Protein AF-A0A6G1E5W7-F1 (afdb_monomer_lite)

InterPro domains:
  IPR013103 Reverse transcriptase, RNA-dependent DNA polymerase [PF07727] (1-74)

Structure (mmCIF, N/CA/C/O backbone):
data_AF-A0A6G1E5W7-F1
#
_entry.id   AF-A0A6G1E5W7-F1
#
loop_
_atom_site.group_PDB
_atom_site.id
_atom_site.type_symbol
_atom_site.label_atom_id
_atom_site.label_alt_id
_atom_site.label_comp_id
_atom_site.label_asym_id
_atom_site.label_entity_id
_atom_site.label_seq_id
_atom_site.pdbx_PDB_ins_code
_atom_site.Cartn_x
_atom_site.Cartn_y
_atom_site.Cartn_z
_atom_site.occupancy
_atom_site.B_iso_or_equiv
_atom_site.auth_seq_id
_atom_site.auth_comp_id
_atom_site.auth_asym_id
_atom_site.auth_atom_id
_atom_site.pdbx_PDB_model_num
ATOM 1 N N . MET A 1 1 ? 8.920 13.020 -11.491 1.00 66.81 1 MET A N 1
ATOM 2 C CA . MET A 1 1 ? 7.480 13.157 -11.801 1.00 66.81 1 MET A CA 1
ATOM 3 C C . MET A 1 1 ? 6.717 12.993 -10.499 1.00 66.81 1 MET A C 1
ATOM 5 O O . MET A 1 1 ? 7.051 12.074 -9.764 1.00 66.81 1 MET A O 1
ATOM 9 N N . ASP A 1 2 ? 5.769 13.877 -10.192 1.00 74.38 2 ASP A N 1
ATOM 10 C CA . ASP A 1 2 ? 4.900 13.725 -9.018 1.00 74.38 2 ASP A CA 1
ATOM 11 C C . ASP A 1 2 ? 3.531 13.202 -9.470 1.00 74.38 2 ASP A C 1
ATOM 13 O O . ASP A 1 2 ? 2.873 13.817 -10.312 1.00 74.38 2 ASP A O 1
ATOM 17 N N . VAL A 1 3 ? 3.138 12.034 -8.964 1.00 72.69 3 VAL A N 1
ATOM 18 C CA . VAL A 1 3 ? 1.895 11.350 -9.336 1.00 72.69 3 VAL A CA 1
ATOM 19 C C . VAL A 1 3 ? 0.970 11.357 -8.130 1.00 72.69 3 VAL A C 1
ATOM 21 O O . VAL A 1 3 ? 1.244 10.733 -7.102 1.00 72.69 3 VAL A O 1
ATOM 24 N N . LYS A 1 4 ? -0.167 12.044 -8.263 1.00 78.56 4 LYS A N 1
ATOM 25 C CA . LYS A 1 4 ? -1.183 12.086 -7.209 1.00 78.56 4 LYS A CA 1
ATOM 26 C C . LYS A 1 4 ? -1.665 10.675 -6.895 1.00 78.56 4 LYS A C 1
ATOM 28 O O . LYS A 1 4 ? -2.026 9.922 -7.797 1.00 78.56 4 LYS A O 1
ATOM 33 N N . SER A 1 5 ? -1.700 10.343 -5.608 1.00 76.94 5 SER A N 1
ATOM 34 C CA . SER A 1 5 ? -2.191 9.050 -5.124 1.00 76.94 5 SER A CA 1
ATOM 35 C C . SER A 1 5 ? -1.451 7.834 -5.697 1.00 76.94 5 SER A C 1
ATOM 37 O O . SER A 1 5 ? -2.041 6.761 -5.780 1.00 76.94 5 SER A O 1
ATOM 39 N N . ALA A 1 6 ? -0.167 7.979 -6.051 1.00 76.56 6 ALA A N 1
ATOM 40 C CA . ALA A 1 6 ? 0.679 6.907 -6.587 1.00 76.56 6 ALA A CA 1
ATOM 41 C C . ALA A 1 6 ? 0.521 5.575 -5.829 1.00 76.56 6 ALA A C 1
ATOM 43 O O . ALA A 1 6 ? 0.242 4.537 -6.424 1.00 76.56 6 ALA A O 1
ATOM 44 N N . PHE A 1 7 ? 0.579 5.614 -4.495 1.00 75.56 7 PHE A N 1
ATOM 45 C CA . PHE A 1 7 ? 0.474 4.409 -3.669 1.00 75.56 7 PHE A CA 1
ATOM 46 C C . PHE A 1 7 ? -0.886 3.703 -3.779 1.00 75.56 7 PHE A C 1
ATOM 48 O O . PHE A 1 7 ? -0.931 2.479 -3.758 1.00 75.56 7 PHE A O 1
ATOM 55 N N . LEU A 1 8 ? -1.983 4.428 -4.024 1.00 79.00 8 LEU A N 1
ATOM 56 C CA . LEU A 1 8 ? -3.313 3.821 -4.181 1.00 79.00 8 LEU A CA 1
ATOM 57 C C . LEU A 1 8 ? -3.472 3.022 -5.486 1.00 79.00 8 LEU A C 1
ATOM 59 O O . LEU A 1 8 ? -4.485 2.339 -5.660 1.00 79.00 8 LEU A O 1
ATOM 63 N N . ASN A 1 9 ? -2.509 3.135 -6.401 1.00 78.56 9 ASN A N 1
ATOM 64 C CA . ASN A 1 9 ? -2.456 2.364 -7.639 1.00 78.56 9 ASN A CA 1
ATOM 65 C C . ASN A 1 9 ? -1.492 1.172 -7.543 1.00 78.56 9 ASN A C 1
ATOM 67 O O . ASN A 1 9 ? -1.493 0.330 -8.434 1.00 78.56 9 ASN A O 1
ATOM 71 N N . GLY A 1 10 ? -0.676 1.095 -6.485 1.00 77.31 10 GLY A N 1
ATOM 72 C CA . GLY A 1 10 ? 0.193 -0.047 -6.228 1.00 77.31 10 GLY A CA 1
ATOM 73 C C . GLY A 1 10 ? -0.605 -1.224 -5.675 1.00 77.31 10 GLY A C 1
ATOM 74 O O . GLY A 1 10 ? -1.323 -1.086 -4.680 1.00 77.31 10 GLY A O 1
ATOM 75 N N . GLU A 1 11 ? -0.458 -2.385 -6.307 1.00 81.88 11 GLU A N 1
ATOM 76 C CA . GLU A 1 11 ? -1.027 -3.638 -5.814 1.00 81.88 11 GLU A CA 1
ATOM 77 C C . GLU A 1 11 ? -0.136 -4.216 -4.708 1.00 81.88 11 GLU A C 1
ATOM 79 O O . GLU A 1 11 ? 1.086 -4.322 -4.851 1.00 81.88 11 GLU A O 1
ATOM 84 N N . LEU A 1 12 ? -0.746 -4.572 -3.575 1.00 82.69 12 LEU A N 1
ATOM 85 C CA . LEU A 1 12 ? -0.039 -5.233 -2.484 1.00 82.69 12 LEU A CA 1
ATOM 86 C C . LEU A 1 12 ? 0.127 -6.714 -2.821 1.00 82.69 12 LEU A C 1
ATOM 88 O O . LEU A 1 12 ? -0.850 -7.448 -2.910 1.00 82.69 12 LEU A O 1
ATOM 92 N N . GLN A 1 13 ? 1.374 -7.153 -2.986 1.00 80.56 13 GLN A N 1
ATOM 93 C CA . GLN A 1 13 ? 1.671 -8.574 -3.196 1.00 80.56 13 GLN A CA 1
ATOM 94 C C . GLN A 1 13 ? 1.515 -9.417 -1.925 1.00 80.56 13 GLN A C 1
ATOM 96 O O . GLN A 1 13 ? 1.402 -10.636 -2.000 1.00 80.56 13 GLN A O 1
ATOM 101 N N . GLU A 1 14 ? 1.536 -8.779 -0.758 1.00 83.62 14 GLU A N 1
ATOM 102 C CA . GLU A 1 14 ? 1.355 -9.426 0.537 1.00 83.62 14 GLU A CA 1
ATOM 103 C C . GLU A 1 14 ? 0.024 -9.008 1.164 1.00 83.62 14 GLU A C 1
ATOM 105 O O . GLU A 1 14 ? -0.441 -7.881 0.973 1.00 83.62 14 GLU A O 1
ATOM 110 N N . GLU A 1 15 ? -0.579 -9.900 1.948 1.00 88.06 15 GLU A N 1
ATOM 111 C CA . GLU A 1 15 ? -1.761 -9.546 2.726 1.00 88.06 15 GLU A CA 1
ATOM 112 C C . GLU A 1 15 ? -1.363 -8.691 3.928 1.00 88.06 15 GLU A C 1
ATOM 114 O O . GLU A 1 15 ? -0.704 -9.151 4.862 1.00 88.06 15 GLU A O 1
ATOM 119 N N . VAL A 1 16 ? -1.802 -7.434 3.918 1.00 89.00 16 VAL A N 1
ATOM 120 C CA . VAL A 1 16 ? -1.568 -6.501 5.018 1.00 89.00 16 VAL A CA 1
ATOM 121 C C . VAL A 1 16 ? -2.863 -6.289 5.781 1.00 89.00 16 VAL A C 1
ATOM 123 O O . VAL A 1 16 ? -3.886 -5.915 5.205 1.00 89.00 16 VAL A O 1
ATOM 126 N N . TYR A 1 17 ? -2.793 -6.470 7.097 1.00 91.00 17 TYR A N 1
ATOM 127 C CA . TYR A 1 17 ? -3.893 -6.202 8.012 1.00 91.00 17 TYR A CA 1
ATOM 128 C C . TYR A 1 17 ? -3.555 -5.014 8.912 1.00 91.00 17 TYR A C 1
ATOM 130 O O . TYR A 1 17 ? -2.442 -4.906 9.427 1.00 91.00 17 TYR A O 1
ATOM 138 N N . VAL A 1 18 ? -4.524 -4.128 9.128 1.00 90.69 18 VAL A N 1
ATOM 139 C CA . VAL A 1 18 ? -4.394 -2.971 10.018 1.00 90.69 18 VAL A CA 1
ATOM 140 C C . VAL A 1 18 ? -5.479 -2.985 11.080 1.00 90.69 18 VAL A C 1
ATOM 142 O O . VAL A 1 18 ? -6.587 -3.483 10.872 1.00 90.69 18 VAL A O 1
ATOM 145 N N . ARG A 1 19 ? -5.167 -2.422 12.247 1.00 91.75 19 ARG A N 1
ATOM 146 C CA . ARG A 1 19 ? -6.179 -2.195 13.280 1.00 91.75 19 ARG A CA 1
ATOM 147 C C . ARG A 1 19 ? -7.212 -1.192 12.784 1.00 91.75 19 ARG A C 1
ATOM 149 O O . ARG A 1 19 ? -6.889 -0.290 12.011 1.00 91.75 19 ARG A O 1
ATOM 156 N N . GLN A 1 20 ? -8.441 -1.343 13.263 1.00 92.06 20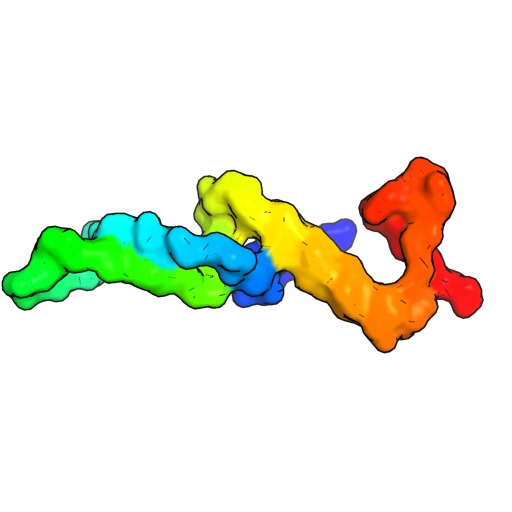 GLN A N 1
ATOM 157 C CA . GLN A 1 20 ? -9.501 -0.384 12.983 1.00 92.06 20 GLN A CA 1
ATOM 158 C C . GLN A 1 20 ? -9.088 1.008 13.493 1.00 92.06 20 GLN A C 1
ATOM 160 O O . GLN A 1 20 ? -8.697 1.137 14.658 1.00 92.06 20 GLN A O 1
ATOM 165 N N . PRO A 1 21 ? -9.127 2.049 12.643 1.00 90.00 21 PRO A N 1
ATOM 166 C CA . PRO A 1 21 ? -8.767 3.388 13.071 1.00 90.00 21 PRO A CA 1
ATOM 167 C C . PRO A 1 21 ? -9.835 3.969 14.013 1.00 90.00 21 PRO A C 1
ATOM 169 O O . PRO A 1 21 ? -11.011 3.590 13.935 1.00 90.00 21 PRO A O 1
ATOM 172 N N . PRO A 1 22 ? -9.460 4.921 14.887 1.00 89.00 22 PRO A N 1
ATOM 173 C CA . PRO A 1 22 ? -10.420 5.628 15.728 1.00 89.00 22 PRO A CA 1
ATOM 174 C C . PRO A 1 22 ? -11.559 6.226 14.888 1.00 89.00 22 PRO A C 1
ATOM 176 O O . PRO A 1 22 ? -11.310 6.868 13.870 1.00 89.00 22 PRO A O 1
ATOM 179 N N . GLY A 1 23 ? -12.808 5.996 15.300 1.00 90.50 23 GLY A N 1
ATOM 180 C CA . GLY A 1 23 ? -14.005 6.446 14.573 1.00 90.50 23 GLY A CA 1
ATOM 181 C C . GLY A 1 23 ? -14.543 5.474 13.512 1.00 90.50 23 GLY A C 1
ATOM 182 O O . GLY A 1 23 ? -15.645 5.690 13.021 1.00 90.50 23 GLY A O 1
ATOM 183 N N . PHE A 1 24 ? -13.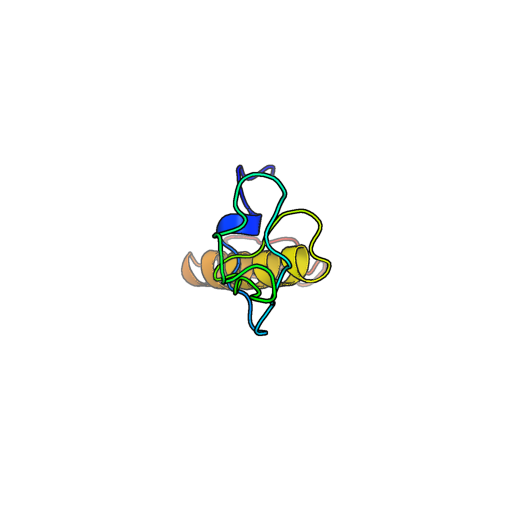821 4.392 13.203 1.00 86.94 24 PHE A N 1
ATOM 184 C CA . PHE A 1 24 ? -14.272 3.318 12.301 1.00 86.94 24 PHE A CA 1
ATOM 185 C C . PHE A 1 24 ? -14.455 1.969 13.006 1.00 86.94 24 PHE A C 1
ATOM 187 O O . PHE A 1 24 ? -14.753 0.970 12.354 1.00 86.94 24 PHE A O 1
ATOM 194 N N . VAL A 1 25 ? -14.264 1.928 14.326 1.00 92.69 25 VAL A N 1
ATOM 195 C CA . VAL A 1 25 ? -14.446 0.712 15.121 1.00 92.69 25 VAL A CA 1
ATOM 196 C C . VAL A 1 25 ? -15.923 0.326 15.127 1.00 92.69 25 VAL A C 1
ATOM 198 O O . VAL A 1 25 ? -16.777 1.118 15.527 1.00 92.69 25 VAL A O 1
ATOM 201 N N . VAL A 1 26 ? -16.224 -0.895 14.690 1.00 90.75 26 VAL A N 1
ATOM 202 C CA . VAL A 1 26 ? -17.589 -1.433 14.695 1.00 90.75 26 VAL A CA 1
ATOM 203 C C . VAL A 1 26 ? -17.876 -2.091 16.045 1.00 90.75 26 VAL A C 1
ATOM 205 O O . VAL A 1 26 ? -17.134 -2.973 16.474 1.00 90.75 26 VAL A O 1
ATOM 208 N N . ALA A 1 27 ? -18.969 -1.682 16.698 1.00 92.25 27 ALA A N 1
ATOM 209 C CA . ALA A 1 27 ? -19.380 -2.229 17.991 1.00 92.25 27 ALA A CA 1
ATOM 210 C C . ALA A 1 27 ? -19.596 -3.754 17.923 1.00 92.25 27 ALA A C 1
ATOM 212 O O . ALA A 1 27 ? -20.251 -4.258 17.005 1.00 92.25 27 ALA A O 1
ATOM 213 N N . GLY A 1 28 ? -19.044 -4.485 18.892 1.00 93.69 28 GLY A N 1
ATOM 214 C CA . GLY A 1 28 ? -19.037 -5.951 18.937 1.00 93.69 28 GLY A CA 1
ATOM 215 C C . GLY A 1 28 ? -18.044 -6.616 17.976 1.00 93.69 28 GLY A C 1
ATOM 216 O O . GLY A 1 28 ? -18.064 -7.837 17.813 1.00 93.69 28 GLY A O 1
ATOM 217 N N . GLN A 1 29 ? -17.210 -5.836 17.287 1.00 92.62 29 GLN A N 1
ATOM 218 C CA . GLN A 1 29 ? -16.162 -6.307 16.380 1.00 92.62 29 GLN A CA 1
ATOM 219 C C . GLN A 1 29 ? -14.839 -5.578 16.633 1.00 92.62 29 GLN A C 1
ATOM 221 O O . GLN A 1 29 ? -14.015 -5.464 15.729 1.00 92.62 29 GLN A O 1
ATOM 226 N N . GLU A 1 30 ? -14.624 -5.082 17.847 1.00 91.94 30 GLU A N 1
ATOM 227 C CA . GLU A 1 30 ? -13.487 -4.245 18.233 1.00 91.94 30 GLU A CA 1
ATOM 228 C C . GLU A 1 30 ? -12.140 -4.937 17.976 1.00 91.94 30 GLU A C 1
ATOM 230 O O . GLU A 1 30 ? -11.183 -4.295 17.545 1.00 91.94 30 GLU A O 1
ATOM 235 N N . ASP A 1 31 ? -12.091 -6.260 18.149 1.00 91.44 31 ASP A N 1
ATOM 236 C CA . ASP A 1 31 ? -10.885 -7.073 17.960 1.00 91.44 31 ASP A CA 1
ATOM 237 C C . ASP A 1 31 ? -10.595 -7.424 16.492 1.00 91.44 31 ASP A C 1
ATOM 239 O O . ASP A 1 31 ? -9.578 -8.051 16.182 1.00 91.44 31 ASP A O 1
ATOM 243 N N . LYS A 1 32 ? -11.473 -7.039 15.558 1.00 92.56 32 LYS A N 1
ATOM 244 C CA . LYS A 1 32 ? -11.242 -7.296 14.136 1.00 92.56 32 LYS A CA 1
ATOM 245 C C . LYS A 1 32 ? -10.204 -6.347 13.551 1.00 92.56 32 LYS A C 1
ATOM 247 O O . LYS A 1 32 ? -10.030 -5.201 13.971 1.00 92.56 32 LYS A O 1
ATOM 252 N N . VAL A 1 33 ? -9.557 -6.839 12.505 1.00 92.75 33 VAL A N 1
ATOM 253 C CA . VAL A 1 33 ? -8.609 -6.098 11.675 1.00 92.75 33 VAL A CA 1
ATOM 254 C C . VAL A 1 33 ? -9.185 -5.891 10.279 1.00 92.75 33 VAL A C 1
ATOM 256 O O . VAL A 1 33 ? -10.021 -6.668 9.816 1.00 92.75 33 VAL A O 1
ATOM 259 N N . LEU A 1 34 ? -8.740 -4.832 9.610 1.00 90.69 34 LEU A N 1
ATOM 260 C CA . LEU A 1 34 ? -9.097 -4.521 8.231 1.00 90.69 34 LEU A CA 1
ATOM 261 C C . LEU A 1 34 ? -7.991 -5.023 7.309 1.00 90.69 34 LEU A C 1
ATOM 263 O O . LEU A 1 34 ? -6.815 -4.781 7.579 1.00 90.69 34 LEU A O 1
ATOM 267 N N . ARG A 1 35 ? -8.359 -5.690 6.215 1.00 90.94 35 ARG A N 1
ATOM 268 C CA . ARG A 1 35 ? -7.414 -6.042 5.152 1.00 90.94 35 ARG A CA 1
ATOM 269 C C . ARG A 1 35 ? -7.247 -4.853 4.211 1.00 90.94 35 ARG A C 1
ATOM 271 O O . ARG A 1 35 ? -8.238 -4.260 3.790 1.00 90.94 35 ARG A O 1
ATOM 278 N N . LEU A 1 36 ? -6.007 -4.505 3.887 1.00 88.44 36 LEU A N 1
ATOM 279 C CA . LEU A 1 36 ? -5.717 -3.484 2.888 1.00 88.44 36 LEU A CA 1
ATOM 280 C C . LEU A 1 36 ? -5.723 -4.100 1.492 1.00 88.44 36 LEU A C 1
ATOM 282 O O . LEU A 1 36 ? -4.891 -4.947 1.187 1.00 88.44 36 LEU A O 1
ATOM 286 N N . ASP A 1 37 ? -6.619 -3.622 0.633 1.00 83.56 37 ASP A N 1
ATOM 287 C CA . ASP A 1 37 ? -6.636 -4.011 -0.783 1.00 83.56 37 ASP A CA 1
ATOM 288 C C . ASP A 1 37 ? -5.705 -3.129 -1.644 1.00 83.56 37 ASP A C 1
ATOM 290 O O . ASP A 1 37 ? -5.382 -3.473 -2.778 1.00 83.56 37 ASP A O 1
ATOM 294 N N . LYS A 1 38 ? -5.270 -1.972 -1.123 1.00 82.56 38 LYS A N 1
ATOM 295 C CA . LYS A 1 38 ? -4.401 -1.004 -1.813 1.00 82.56 38 LYS A CA 1
ATOM 296 C C . LYS A 1 38 ? -3.278 -0.537 -0.901 1.00 82.56 38 LYS A C 1
ATOM 298 O O . LYS A 1 38 ? -3.470 -0.427 0.312 1.00 82.56 38 LYS A O 1
ATOM 303 N N . ALA A 1 39 ? -2.125 -0.207 -1.482 1.00 84.38 39 ALA A N 1
ATOM 304 C CA . ALA A 1 39 ? -1.011 0.306 -0.702 1.00 84.38 39 ALA A CA 1
ATOM 305 C C . ALA A 1 39 ? -1.327 1.710 -0.146 1.00 84.38 39 ALA A C 1
ATOM 307 O O . ALA A 1 39 ? -1.623 2.657 -0.876 1.00 84.38 39 ALA A O 1
ATOM 308 N N . LEU A 1 40 ? -1.283 1.839 1.181 1.00 84.25 40 LEU A N 1
ATOM 309 C CA . LEU A 1 40 ? -1.469 3.111 1.877 1.00 84.25 40 LEU A CA 1
ATOM 310 C C . LEU A 1 40 ? -0.136 3.838 2.069 1.00 84.25 40 LEU A C 1
ATOM 312 O O . LEU A 1 40 ? 0.933 3.229 2.120 1.00 84.25 40 LEU A O 1
ATOM 316 N N . TYR A 1 41 ? -0.208 5.159 2.224 1.00 79.88 41 TYR A N 1
ATOM 317 C CA . TYR A 1 41 ? 0.953 5.955 2.611 1.00 79.88 41 TYR A CA 1
ATOM 318 C C . TYR A 1 41 ? 1.484 5.526 3.988 1.00 79.88 41 TYR A C 1
ATOM 320 O O . TYR A 1 41 ? 0.709 5.184 4.880 1.00 79.88 41 TYR A O 1
ATOM 328 N N . GLY A 1 42 ? 2.807 5.560 4.163 1.00 81.75 42 GLY A N 1
ATOM 329 C CA . GLY A 1 42 ? 3.474 5.145 5.403 1.00 81.75 42 GLY A CA 1
ATOM 330 C C .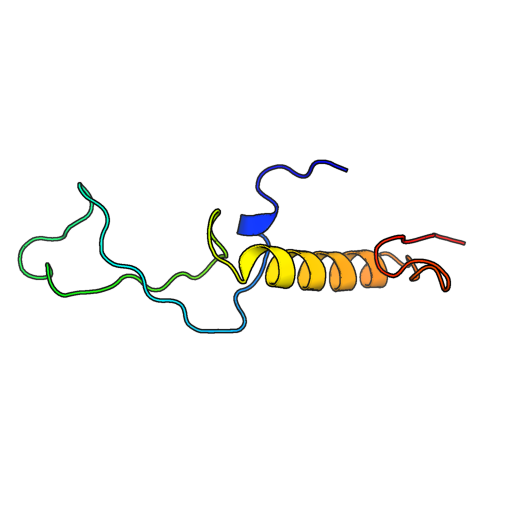 GLY A 1 42 ? 3.719 3.639 5.520 1.00 81.75 42 GLY A C 1
ATOM 331 O O . GLY A 1 42 ? 4.379 3.198 6.457 1.00 81.75 42 GLY A O 1
ATOM 332 N N . LEU A 1 43 ? 3.240 2.850 4.558 1.00 85.62 43 LEU A N 1
ATOM 333 C CA . LEU A 1 43 ? 3.529 1.428 4.476 1.00 85.62 43 LEU A CA 1
ATOM 334 C C . LEU A 1 43 ? 4.902 1.206 3.819 1.00 85.62 43 LEU A C 1
ATOM 336 O O . LEU A 1 43 ? 5.161 1.719 2.731 1.00 85.62 43 LEU A O 1
ATOM 340 N N . HIS A 1 44 ? 5.780 0.428 4.457 1.00 83.88 44 HIS A N 1
ATOM 341 C CA . HIS A 1 44 ? 7.168 0.251 4.006 1.00 83.88 44 HIS A CA 1
ATOM 342 C C . HIS A 1 44 ? 7.268 -0.357 2.596 1.00 83.88 44 HIS A C 1
ATOM 344 O O . HIS A 1 44 ? 8.147 -0.000 1.817 1.00 83.88 44 HIS A O 1
ATOM 350 N N . GLN A 1 45 ? 6.324 -1.224 2.239 1.00 84.00 45 GLN A N 1
ATOM 351 C CA . GLN A 1 45 ? 6.227 -1.867 0.932 1.00 84.00 45 GLN A CA 1
ATOM 352 C C . GLN A 1 45 ? 5.505 -1.029 -0.136 1.00 84.00 45 GLN A C 1
ATOM 354 O O . GLN A 1 45 ? 5.584 -1.372 -1.316 1.00 84.00 45 GLN A O 1
ATOM 359 N N . ALA A 1 46 ? 4.833 0.074 0.225 1.00 85.69 46 ALA A N 1
ATOM 360 C CA . ALA A 1 46 ? 4.094 0.890 -0.744 1.00 85.69 46 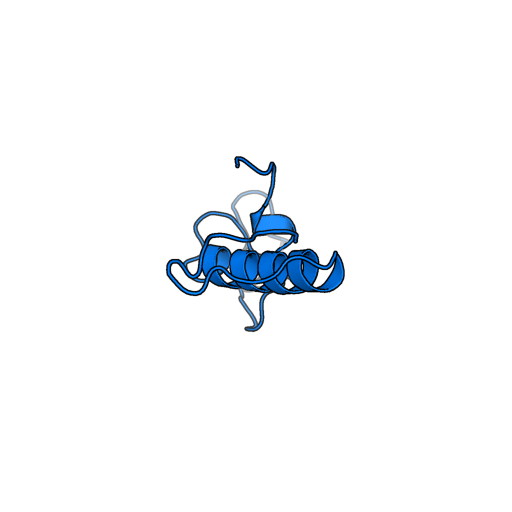ALA A CA 1
ATOM 361 C C . ALA A 1 46 ? 4.971 1.454 -1.881 1.00 85.69 46 ALA A C 1
ATOM 363 O O . ALA A 1 46 ? 4.536 1.382 -3.033 1.00 85.69 46 ALA A O 1
ATOM 364 N N . PRO A 1 47 ? 6.207 1.943 -1.636 1.00 85.19 47 PRO A N 1
ATOM 365 C CA . PRO A 1 47 ? 7.099 2.377 -2.711 1.00 85.19 47 PRO A CA 1
ATOM 366 C C . PRO A 1 47 ? 7.450 1.258 -3.691 1.00 85.19 47 PRO A C 1
ATOM 368 O O . PRO A 1 47 ? 7.470 1.488 -4.897 1.00 85.19 47 PRO A O 1
ATOM 371 N N . ARG A 1 48 ? 7.672 0.034 -3.193 1.00 86.12 48 ARG A N 1
ATOM 372 C CA . ARG A 1 48 ? 7.998 -1.122 -4.039 1.00 86.12 48 ARG A CA 1
ATOM 373 C C . ARG A 1 48 ? 6.805 -1.545 -4.893 1.00 86.12 48 ARG A C 1
ATOM 375 O O . ARG A 1 48 ? 6.969 -1.764 -6.088 1.00 86.12 48 ARG A O 1
ATOM 382 N N . ALA A 1 49 ? 5.620 -1.630 -4.287 1.00 86.31 49 ALA A N 1
ATOM 383 C CA . ALA A 1 49 ? 4.373 -1.956 -4.980 1.00 86.31 49 ALA A CA 1
ATOM 384 C C . ALA A 1 49 ? 4.059 -0.945 -6.093 1.00 86.31 49 ALA A C 1
ATOM 386 O O . ALA A 1 49 ? 3.696 -1.325 -7.204 1.00 86.31 49 ALA A O 1
ATOM 387 N N . TRP A 1 50 ? 4.254 0.347 -5.813 1.00 86.31 50 TRP A N 1
ATOM 388 C CA . TRP A 1 50 ? 4.099 1.392 -6.818 1.00 86.31 50 TRP A CA 1
ATOM 389 C C . TRP A 1 50 ? 5.129 1.272 -7.945 1.00 86.31 50 TRP A C 1
ATOM 391 O O . TRP A 1 50 ? 4.749 1.331 -9.110 1.00 86.31 50 TRP A O 1
ATOM 401 N N . ASN A 1 51 ? 6.410 1.067 -7.620 1.00 86.06 51 ASN A N 1
ATOM 402 C CA . ASN A 1 51 ? 7.457 0.965 -8.636 1.00 86.06 51 ASN A CA 1
ATOM 403 C C . ASN A 1 51 ? 7.222 -0.211 -9.594 1.00 86.06 51 ASN A C 1
ATOM 405 O O . ASN A 1 51 ? 7.384 -0.044 -10.794 1.00 86.06 51 ASN A O 1
ATOM 409 N N . ALA A 1 52 ? 6.791 -1.366 -9.078 1.00 86.62 52 ALA A N 1
ATOM 410 C CA . ALA A 1 52 ? 6.447 -2.521 -9.907 1.00 86.62 52 ALA A CA 1
ATOM 411 C C . ALA A 1 52 ? 5.275 -2.216 -10.854 1.00 86.62 52 ALA A C 1
ATOM 413 O O . ALA A 1 52 ? 5.353 -2.495 -12.046 1.00 86.62 52 ALA A O 1
ATOM 414 N N . LYS A 1 53 ? 4.215 -1.566 -10.352 1.00 87.25 53 LYS A N 1
ATOM 415 C CA . LYS A 1 53 ? 3.077 -1.187 -11.200 1.00 87.25 53 LYS A CA 1
ATOM 416 C C . LYS A 1 53 ? 3.467 -0.173 -12.275 1.00 87.25 53 LYS A C 1
ATOM 418 O O . LYS A 1 53 ? 2.985 -0.248 -13.405 1.00 87.25 53 LYS A O 1
ATOM 423 N N . LEU A 1 54 ? 4.309 0.793 -11.911 1.00 86.94 54 LEU A N 1
ATOM 424 C CA . LEU A 1 54 ? 4.806 1.809 -12.830 1.00 86.94 54 LEU A CA 1
ATOM 425 C C . LEU A 1 54 ? 5.655 1.175 -13.936 1.00 86.94 54 LEU A C 1
ATOM 427 O O . LEU A 1 54 ? 5.435 1.495 -15.099 1.00 86.94 54 LEU A O 1
ATOM 431 N N . ASP A 1 55 ? 6.558 0.265 -13.575 1.00 88.38 55 ASP A N 1
ATOM 432 C CA . ASP A 1 55 ? 7.392 -0.492 -14.512 1.00 88.38 55 ASP A CA 1
ATOM 433 C C . ASP A 1 55 ? 6.544 -1.257 -15.533 1.00 88.38 55 ASP A C 1
ATOM 435 O O . ASP A 1 55 ? 6.631 -0.993 -16.731 1.00 88.38 55 ASP A O 1
ATOM 439 N N . GLU A 1 56 ? 5.620 -2.101 -15.063 1.00 88.38 56 GLU A N 1
ATOM 440 C CA . GLU A 1 56 ? 4.694 -2.841 -15.931 1.00 88.38 56 GLU A CA 1
ATOM 441 C C . GLU A 1 56 ? 3.927 -1.915 -16.885 1.00 88.38 56 GLU A C 1
ATOM 443 O O . GLU A 1 56 ? 3.759 -2.220 -18.066 1.00 88.38 56 GLU A O 1
ATOM 448 N N . THR A 1 57 ? 3.474 -0.764 -16.382 1.00 88.75 57 THR A N 1
ATOM 449 C CA . THR A 1 57 ? 2.711 0.205 -17.176 1.00 88.75 57 THR A CA 1
ATOM 450 C C . THR A 1 57 ? 3.584 0.875 -18.236 1.00 88.75 57 THR A C 1
ATOM 452 O O . THR A 1 57 ? 3.152 1.019 -19.377 1.00 88.75 57 THR A O 1
ATOM 455 N N . LEU A 1 58 ? 4.804 1.290 -17.888 1.00 88.31 58 LEU A N 1
ATOM 456 C CA . LEU A 1 58 ? 5.721 1.952 -18.818 1.00 88.31 58 LEU A CA 1
ATOM 457 C C . LEU A 1 58 ? 6.207 0.987 -19.901 1.00 88.31 58 LEU A C 1
ATOM 459 O O . LEU A 1 58 ? 6.194 1.347 -21.078 1.00 88.31 58 LEU A O 1
ATOM 463 N N . VAL A 1 59 ? 6.531 -0.253 -19.529 1.00 88.19 59 VAL A N 1
ATOM 464 C CA . VAL A 1 59 ? 6.883 -1.311 -20.484 1.00 88.19 59 VAL A CA 1
ATOM 465 C C . VAL A 1 59 ? 5.713 -1.610 -21.424 1.00 88.19 59 VAL A C 1
ATOM 467 O O . VAL A 1 59 ? 5.903 -1.682 -22.637 1.00 88.19 59 VAL A O 1
ATOM 470 N N . ALA A 1 60 ? 4.483 -1.710 -20.907 1.00 89.69 60 ALA A N 1
ATOM 471 C CA . ALA A 1 60 ? 3.291 -1.907 -21.737 1.00 89.69 60 ALA A CA 1
ATOM 472 C C . ALA A 1 60 ? 3.017 -0.734 -22.698 1.00 89.69 60 ALA A C 1
ATOM 474 O O . ALA A 1 60 ? 2.428 -0.932 -23.760 1.00 89.69 60 ALA A O 1
ATOM 475 N N . LEU A 1 61 ? 3.454 0.478 -22.345 1.00 89.88 61 LEU A N 1
ATOM 476 C CA . LEU A 1 61 ? 3.386 1.666 -23.198 1.00 89.88 61 LEU A CA 1
ATOM 477 C C . LEU A 1 61 ? 4.537 1.757 -24.217 1.00 89.88 61 LEU A C 1
ATOM 479 O O . LEU A 1 61 ? 4.556 2.697 -25.007 1.00 89.88 61 LEU A O 1
ATOM 483 N N . GLY A 1 62 ? 5.467 0.795 -24.228 1.00 89.88 62 GLY A N 1
ATOM 484 C CA . GLY A 1 62 ? 6.583 0.730 -25.178 1.00 89.88 62 GLY A CA 1
ATOM 485 C C . GLY A 1 62 ? 7.864 1.426 -24.714 1.00 89.88 62 GLY A C 1
ATOM 486 O O . GLY A 1 62 ? 8.806 1.536 -25.494 1.00 89.88 62 GLY A O 1
ATOM 487 N N . PHE A 1 63 ? 7.927 1.878 -23.461 1.00 87.81 63 PHE A N 1
ATOM 488 C CA . PHE A 1 63 ? 9.160 2.417 -22.897 1.00 87.81 63 PHE A CA 1
ATOM 489 C C .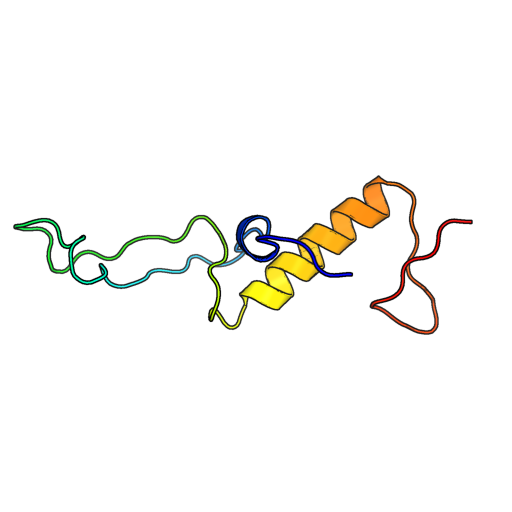 PHE A 1 63 ? 10.112 1.291 -22.491 1.00 87.81 63 PHE A C 1
ATOM 491 O O . PHE A 1 63 ? 9.690 0.208 -22.084 1.00 87.81 63 PHE A O 1
ATOM 498 N N . SER A 1 64 ? 11.410 1.575 -22.541 1.00 85.69 64 SER A N 1
ATOM 499 C CA . SER A 1 64 ? 12.462 0.658 -22.112 1.00 85.69 64 SER A CA 1
ATOM 500 C C . SER A 1 64 ? 13.281 1.249 -20.968 1.00 85.69 64 SER A C 1
ATOM 502 O O . SER A 1 64 ? 13.413 2.470 -20.838 1.00 85.69 64 SER A O 1
ATOM 504 N N . HIS A 1 65 ? 13.817 0.373 -20.118 1.00 84.69 65 HIS A N 1
ATOM 505 C CA . HIS A 1 65 ? 14.750 0.762 -19.064 1.00 84.69 65 HIS A CA 1
ATOM 506 C C . HIS A 1 65 ? 16.037 1.326 -19.648 1.00 84.69 65 HIS A C 1
ATOM 508 O O . HIS A 1 65 ? 16.630 0.747 -20.559 1.00 84.69 65 HIS A O 1
ATOM 514 N N . SER A 1 66 ? 16.529 2.403 -19.046 1.00 82.50 66 SER A N 1
ATOM 515 C CA . SER A 1 66 ? 17.890 2.857 -19.286 1.00 82.50 66 SER A CA 1
ATOM 516 C C . SER A 1 66 ? 18.891 1.842 -18.729 1.00 82.50 66 SER A C 1
ATOM 518 O O . SER A 1 66 ? 18.821 1.439 -17.567 1.00 82.50 66 SER A O 1
ATOM 520 N N . ALA A 1 67 ? 19.882 1.469 -19.542 1.00 76.88 67 ALA A N 1
ATOM 521 C CA . ALA A 1 67 ? 20.951 0.559 -19.131 1.00 76.88 67 ALA A CA 1
ATOM 522 C C . ALA A 1 67 ? 21.831 1.131 -18.002 1.00 76.88 67 ALA A C 1
ATOM 524 O O . ALA A 1 67 ? 22.478 0.373 -17.281 1.00 76.88 67 ALA A O 1
ATOM 525 N N . SER A 1 68 ? 21.871 2.458 -17.851 1.00 80.00 68 SER A N 1
ATOM 526 C CA . SER A 1 68 ? 22.670 3.129 -16.824 1.00 80.00 68 SER A CA 1
ATOM 527 C C . SER A 1 68 ? 21.900 3.382 -15.529 1.00 80.00 68 SER A C 1
ATOM 529 O O . SER A 1 68 ? 22.516 3.442 -14.468 1.00 80.00 68 SER A O 1
ATOM 531 N N . GLU A 1 69 ? 20.573 3.534 -15.593 1.00 78.88 69 GLU A N 1
ATOM 532 C CA . GLU A 1 69 ? 19.745 3.925 -14.447 1.00 78.88 69 GLU A CA 1
ATOM 533 C C .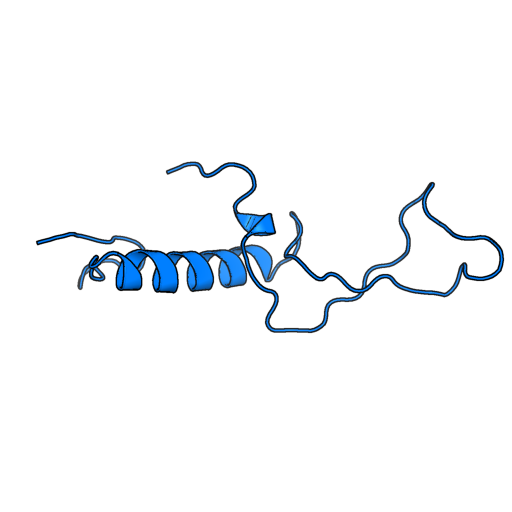 GLU A 1 69 ? 18.383 3.214 -14.450 1.00 78.88 69 GLU A C 1
ATOM 535 O O . GLU A 1 69 ? 17.507 3.511 -15.254 1.00 78.88 69 GLU A O 1
ATOM 540 N N . HIS A 1 70 ? 18.166 2.336 -13.466 1.00 74.75 70 HIS A N 1
ATOM 541 C CA . HIS A 1 70 ? 16.961 1.495 -13.325 1.00 74.75 70 HIS A CA 1
ATOM 542 C C . HIS A 1 70 ? 15.644 2.253 -13.061 1.00 74.75 70 HIS A C 1
ATOM 544 O O . HIS A 1 70 ? 14.573 1.656 -13.046 1.00 74.75 70 HIS A O 1
ATOM 550 N N . ALA A 1 71 ? 15.717 3.551 -12.766 1.00 78.38 71 ALA A N 1
ATOM 551 C CA . ALA A 1 71 ? 14.551 4.403 -12.525 1.00 78.38 71 ALA A CA 1
ATOM 552 C C . ALA A 1 71 ? 14.247 5.334 -13.711 1.00 78.38 71 ALA A C 1
ATOM 554 O O . ALA A 1 71 ? 13.337 6.162 -13.626 1.00 78.38 71 ALA A O 1
ATOM 555 N N . VAL A 1 72 ? 15.015 5.227 -14.799 1.00 82.88 72 VAL A N 1
ATOM 556 C CA . VAL A 1 72 ? 14.876 6.063 -15.989 1.00 82.88 72 VAL A CA 1
ATOM 557 C C . VAL A 1 72 ? 14.381 5.213 -17.142 1.00 82.88 72 VAL A C 1
ATOM 559 O O . VAL A 1 72 ? 14.967 4.186 -17.470 1.00 82.88 72 VAL A O 1
ATOM 562 N N . TYR A 1 73 ? 13.314 5.690 -17.774 1.00 84.06 73 TYR A N 1
ATOM 563 C CA . TYR A 1 73 ? 12.710 5.064 -18.937 1.00 84.06 73 TYR A CA 1
ATOM 564 C C . TYR A 1 73 ? 12.866 5.986 -20.137 1.00 84.06 73 TYR A C 1
ATOM 566 O O . TYR A 1 73 ? 12.607 7.188 -20.036 1.00 84.06 73 TYR A O 1
ATOM 574 N N . ALA A 1 74 ? 13.273 5.417 -21.265 1.00 81.81 74 ALA A N 1
ATOM 575 C CA . ALA A 1 74 ? 13.370 6.111 -22.539 1.00 81.81 74 ALA A CA 1
ATOM 576 C C . ALA A 1 74 ? 12.463 5.429 -23.568 1.00 81.81 74 ALA A C 1
ATOM 578 O O . ALA A 1 74 ? 12.252 4.214 -23.533 1.00 81.81 74 ALA A O 1
ATOM 579 N N . CYS A 1 75 ? 11.900 6.239 -24.457 1.00 74.94 75 CYS A N 1
ATOM 580 C CA . CYS A 1 75 ? 11.217 5.774 -25.654 1.00 74.94 75 CYS A CA 1
ATOM 581 C C . CYS A 1 75 ? 12.162 6.072 -26.818 1.00 74.94 75 CYS A C 1
ATOM 583 O O . CYS A 1 75 ? 12.587 7.224 -26.944 1.00 74.94 75 CYS A O 1
ATOM 585 N N . ASP A 1 76 ? 12.522 5.050 -27.591 1.00 59.94 76 ASP A N 1
ATOM 586 C CA . ASP A 1 76 ? 13.222 5.231 -28.869 1.00 59.94 76 ASP A CA 1
ATOM 587 C C . ASP A 1 76 ? 12.271 5.792 -29.940 1.00 59.94 76 ASP A C 1
ATOM 589 O O . ASP A 1 76 ? 11.056 5.469 -29.891 1.00 59.94 76 ASP A O 1
#

Sequence (76 aa):
MDVKSAFLNGELQEEVYVRQPPGFVVAGQEDKVLRLDKALYGLHQAPRAWNAKLDETLVALGFSHSASEHAVYACD

Foldseek 3Di:
DDDPPLQQQFADPDWDWAQQDPPRQDPPCNVDIDTDRTGDPPDPCSVVSSQVSVVVVCVVVQWDADPVDRSDTDHD

Secondary structure (DSSP, 8-state):
---TTGGGGS--SS-EEEEPPTT-PPTT-TT-EEEESSPPTT-TTHHHHHHHHHHHHHHHTT-EE-SS-TT-EE--

Organism: NCBI:txid110450

pLDDT: mean 84.68, std 6.37, range [59.94, 93.69]

Radius of gyration: 16.93 Å; chains: 1; bounding box: 42×23×48 Å